Protein AF-A0A968SPT5-F1 (afdb_monomer_lite)

Radius of gyration: 13.5 Å; chains: 1; bounding box: 25×28×34 Å

Sequence (41 aa):
MTDVPVSRIRNFSIIAHIDHGKSTLADRLLQVTGTVGDRQM

pLDDT: mean 85.84, std 14.26, range [50.34, 97.0]

Secondary structure (DSSP, 8-state):
-----GGG---------TTS-HHHHHHHHHHHTT-S-TT--

Structure (mmCIF, N/CA/C/O backbone):
data_AF-A0A968SPT5-F1
#
_entry.id   AF-A0A968SPT5-F1
#
loop_
_atom_site.group_PDB
_atom_site.id
_atom_site.type_symbol
_atom_site.label_atom_id
_atom_site.label_alt_id
_atom_site.label_comp_id
_atom_site.label_asym_id
_atom_site.label_entity_id
_atom_site.label_seq_id
_atom_site.pdbx_PDB_ins_code
_atom_site.Cartn_x
_atom_site.Cartn_y
_atom_site.Cartn_z
_atom_site.occupancy
_atom_site.B_iso_or_equiv
_atom_site.auth_seq_id
_atom_site.auth_comp_id
_atom_site.auth_asym_id
_atom_site.auth_atom_id
_atom_site.pdbx_PDB_model_num
ATOM 1 N N . MET A 1 1 ? -3.528 1.452 24.245 1.00 51.22 1 MET A N 1
ATOM 2 C CA . MET A 1 1 ? -3.724 0.324 23.307 1.00 51.22 1 MET A CA 1
ATOM 3 C C . MET A 1 1 ? -4.885 0.684 22.402 1.00 51.22 1 MET A C 1
ATOM 5 O O . MET A 1 1 ? -5.882 1.165 22.915 1.00 51.22 1 MET A O 1
ATOM 9 N N . THR A 1 2 ? -4.718 0.591 21.086 1.00 68.19 2 THR A N 1
ATOM 10 C CA . THR A 1 2 ? -5.720 1.008 20.094 1.00 68.19 2 THR A CA 1
ATOM 11 C C . THR A 1 2 ? -6.920 0.055 20.088 1.00 68.19 2 THR A C 1
ATOM 13 O O . THR A 1 2 ? -6.736 -1.156 20.038 1.00 68.19 2 THR A O 1
ATOM 16 N N . ASP A 1 3 ? -8.142 0.596 20.097 1.00 86.00 3 ASP A N 1
ATOM 17 C CA . ASP A 1 3 ? -9.427 -0.142 20.107 1.00 86.00 3 ASP A CA 1
ATOM 18 C C . ASP A 1 3 ? -9.780 -0.773 18.738 1.00 86.00 3 ASP A C 1
ATOM 20 O O . ASP A 1 3 ? -10.932 -1.045 18.406 1.00 86.00 3 ASP A O 1
ATOM 24 N N . VAL A 1 4 ? -8.787 -0.955 17.865 1.00 88.75 4 VAL A N 1
ATOM 25 C CA . VAL A 1 4 ? -9.024 -1.462 16.512 1.00 88.75 4 VAL A CA 1
ATOM 26 C C . VAL A 1 4 ? -9.060 -2.990 16.572 1.00 88.75 4 VAL A C 1
ATOM 28 O 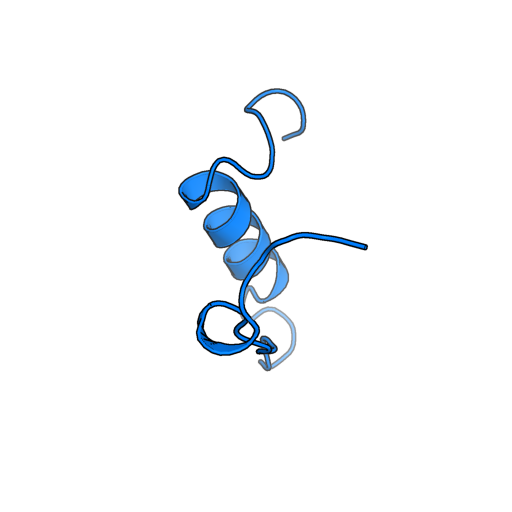O . VAL A 1 4 ? -8.056 -3.597 16.950 1.00 88.75 4 VAL A O 1
ATOM 31 N N . PRO A 1 5 ? -10.171 -3.646 16.183 1.00 94.12 5 PRO A N 1
ATOM 32 C CA . PRO A 1 5 ? -10.236 -5.100 16.185 1.00 94.12 5 PRO A CA 1
ATOM 33 C C . PRO A 1 5 ? -9.186 -5.673 15.230 1.00 94.12 5 PRO A C 1
ATOM 35 O O . PRO A 1 5 ? -9.045 -5.207 14.098 1.00 94.12 5 PRO A O 1
ATOM 38 N N . VAL A 1 6 ? -8.483 -6.724 15.664 1.00 92.25 6 VAL A N 1
ATOM 39 C CA . VAL A 1 6 ? -7.400 -7.367 14.892 1.00 92.25 6 VAL A CA 1
ATOM 40 C C . VAL A 1 6 ? -7.862 -7.795 13.493 1.00 92.25 6 VAL A C 1
ATOM 42 O O . VAL A 1 6 ? -7.091 -7.722 12.542 1.00 92.25 6 VAL A O 1
ATOM 45 N N . SER A 1 7 ? -9.140 -8.153 13.327 1.00 95.44 7 SER A N 1
ATOM 46 C CA . SER A 1 7 ? -9.741 -8.498 12.029 1.00 95.44 7 SER A CA 1
ATOM 47 C C . SER A 1 7 ? -9.708 -7.365 10.993 1.00 95.44 7 SER A C 1
ATOM 49 O O . SER A 1 7 ? -9.831 -7.634 9.798 1.00 95.44 7 SER A O 1
ATOM 51 N N . ARG A 1 8 ? -9.519 -6.111 11.422 1.00 93.62 8 ARG A N 1
ATOM 52 C CA . ARG A 1 8 ? -9.378 -4.931 10.553 1.00 93.62 8 ARG A CA 1
ATOM 53 C C . ARG A 1 8 ? -7.921 -4.541 10.266 1.00 93.62 8 ARG A C 1
ATOM 55 O O . ARG A 1 8 ? -7.704 -3.584 9.530 1.00 93.62 8 ARG A O 1
ATOM 62 N N . ILE A 1 9 ? -6.927 -5.254 10.801 1.00 93.31 9 ILE A N 1
ATOM 63 C CA . ILE A 1 9 ? -5.500 -4.981 10.556 1.00 93.31 9 ILE A CA 1
ATOM 64 C C . ILE A 1 9 ? -4.996 -5.871 9.413 1.00 93.31 9 ILE A C 1
ATOM 66 O O . ILE A 1 9 ? -5.193 -7.087 9.417 1.00 93.31 9 ILE A O 1
ATOM 70 N N . ARG A 1 10 ? -4.327 -5.273 8.421 1.00 93.25 10 ARG A N 1
ATOM 71 C CA . ARG A 1 10 ? -3.754 -5.980 7.265 1.00 93.25 10 ARG A CA 1
ATOM 72 C C . ARG A 1 10 ? -2.275 -5.634 7.128 1.00 93.25 10 ARG A C 1
ATOM 74 O O . ARG A 1 10 ? -1.933 -4.520 6.753 1.00 93.25 10 ARG A O 1
ATOM 81 N N . ASN A 1 11 ? -1.411 -6.606 7.418 1.00 94.75 11 ASN A N 1
ATOM 82 C CA . ASN A 1 11 ? 0.031 -6.480 7.217 1.00 94.75 11 ASN A CA 1
ATOM 83 C C . ASN A 1 11 ? 0.385 -6.904 5.788 1.00 94.75 11 ASN A C 1
ATOM 85 O O . ASN A 1 11 ? 0.033 -8.009 5.373 1.00 94.75 11 ASN A O 1
ATOM 89 N N . PHE A 1 12 ? 1.073 -6.040 5.044 1.00 96.00 12 PHE A N 1
ATOM 90 C CA . PHE A 1 12 ? 1.564 -6.329 3.696 1.00 96.00 12 PHE A CA 1
ATOM 91 C C . PHE A 1 12 ? 2.880 -5.587 3.427 1.00 96.00 12 PHE A C 1
ATOM 93 O O . PHE A 1 12 ? 3.249 -4.677 4.168 1.00 96.00 12 PHE A O 1
ATOM 100 N N . SER A 1 13 ? 3.586 -5.977 2.367 1.00 95.88 13 SER A N 1
ATOM 101 C CA . SER A 1 13 ? 4.813 -5.326 1.906 1.00 95.88 13 SER A CA 1
ATOM 102 C C . SER A 1 13 ? 4.825 -5.196 0.381 1.00 95.88 13 SER A C 1
ATOM 104 O O . SER A 1 13 ? 4.168 -5.960 -0.326 1.00 95.88 13 SER A O 1
ATOM 106 N N . ILE A 1 14 ? 5.563 -4.206 -0.128 1.00 94.81 14 ILE A N 1
ATOM 107 C CA . ILE A 1 14 ? 5.764 -3.984 -1.565 1.00 94.81 14 ILE A CA 1
ATOM 108 C C . ILE A 1 14 ? 7.145 -4.530 -1.940 1.00 94.81 14 ILE A C 1
ATOM 110 O O . ILE A 1 14 ? 8.159 -4.058 -1.428 1.00 94.81 14 ILE A O 1
ATOM 114 N N . ILE A 1 15 ? 7.195 -5.505 -2.849 1.00 95.81 15 ILE A N 1
ATOM 115 C CA . ILE A 1 15 ? 8.436 -6.124 -3.335 1.00 95.81 15 ILE A CA 1
ATOM 116 C C . ILE A 1 15 ? 8.497 -5.946 -4.850 1.00 95.81 15 ILE A C 1
ATOM 118 O O . ILE A 1 15 ? 7.596 -6.369 -5.566 1.00 95.81 15 ILE A O 1
ATOM 122 N N . ALA A 1 16 ? 9.564 -5.321 -5.343 1.00 95.00 16 ALA A N 1
ATOM 123 C CA . ALA A 1 16 ? 9.830 -5.179 -6.771 1.00 95.00 16 ALA A CA 1
ATOM 124 C C . ALA A 1 16 ? 11.322 -4.928 -7.030 1.00 95.00 16 ALA A C 1
ATOM 126 O O . ALA A 1 16 ? 12.067 -4.507 -6.136 1.00 95.00 16 ALA A O 1
ATOM 127 N N . HIS A 1 17 ? 11.746 -5.125 -8.276 1.00 97.00 17 HIS A N 1
ATOM 128 C CA . HIS A 1 17 ? 13.101 -4.810 -8.723 1.00 97.00 17 HIS A CA 1
ATOM 129 C C . HIS A 1 17 ? 13.428 -3.309 -8.580 1.00 97.00 17 HIS A C 1
ATOM 131 O O . HIS A 1 17 ? 12.540 -2.481 -8.334 1.00 97.00 17 HIS A O 1
ATOM 137 N N . ILE A 1 18 ? 14.715 -2.954 -8.636 1.00 94.62 18 ILE A N 1
ATOM 138 C CA . ILE A 1 18 ? 15.171 -1.553 -8.599 1.00 94.62 18 ILE A CA 1
ATOM 139 C C . ILE A 1 18 ? 14.500 -0.780 -9.749 1.00 94.62 18 ILE A C 1
ATOM 141 O O . ILE A 1 18 ? 14.197 -1.358 -10.786 1.00 94.62 18 ILE A O 1
ATOM 145 N N . ASP A 1 19 ? 14.148 0.482 -9.498 1.00 93.31 19 ASP A N 1
ATOM 146 C CA . ASP A 1 19 ? 13.456 1.387 -10.434 1.00 93.31 19 ASP A CA 1
ATOM 147 C C . ASP A 1 19 ? 12.043 0.984 -10.899 1.00 93.31 19 ASP A C 1
ATOM 149 O O . ASP A 1 19 ? 11.416 1.696 -11.675 1.00 93.31 19 ASP A O 1
ATOM 153 N N . HIS A 1 20 ? 11.444 -0.071 -10.336 1.00 96.75 20 HIS A N 1
ATOM 154 C CA . HIS A 1 20 ? 10.048 -0.455 -10.620 1.00 96.75 20 HIS A CA 1
ATOM 155 C C . HIS A 1 20 ? 8.999 0.375 -9.846 1.00 96.75 20 HIS A C 1
ATOM 157 O O . HIS A 1 20 ? 7.855 -0.049 -9.690 1.00 96.75 20 HIS A O 1
ATOM 163 N N . GLY A 1 21 ? 9.377 1.532 -9.296 1.00 93.44 21 GLY A N 1
ATOM 164 C CA . GLY A 1 21 ? 8.420 2.447 -8.662 1.00 93.44 21 GLY A CA 1
ATOM 165 C C . GLY A 1 21 ? 7.834 1.979 -7.322 1.00 93.44 21 GLY A C 1
ATOM 166 O O . GLY A 1 21 ? 6.728 2.382 -6.976 1.00 93.44 21 GLY A O 1
ATOM 167 N N . LYS A 1 22 ? 8.552 1.156 -6.538 1.00 96.00 22 LYS A N 1
ATOM 168 C CA . LYS A 1 22 ? 8.111 0.717 -5.191 1.00 96.00 22 LYS A CA 1
ATOM 169 C C . LYS A 1 22 ? 7.716 1.889 -4.285 1.00 96.00 22 LYS A C 1
ATOM 171 O O . LYS A 1 22 ? 6.647 1.857 -3.686 1.00 96.00 22 LYS A O 1
ATOM 176 N N . SER A 1 23 ? 8.578 2.906 -4.203 1.00 94.00 23 SER A N 1
ATOM 177 C CA . SER A 1 23 ? 8.346 4.100 -3.382 1.00 94.00 23 SER A CA 1
ATOM 178 C C . SER A 1 23 ? 7.180 4.920 -3.929 1.00 94.00 23 SER A C 1
ATOM 180 O O . SER A 1 23 ? 6.265 5.239 -3.187 1.00 94.00 23 SER A O 1
ATOM 182 N N . THR A 1 24 ? 7.120 5.121 -5.250 1.00 94.25 24 THR A N 1
ATOM 183 C CA . THR A 1 24 ? 6.011 5.821 -5.918 1.00 94.25 24 THR A CA 1
ATOM 184 C C . THR A 1 24 ? 4.653 5.165 -5.652 1.00 94.25 24 THR A C 1
ATOM 186 O O . THR A 1 24 ? 3.658 5.857 -5.440 1.00 94.25 24 THR A O 1
ATOM 189 N N . LEU A 1 25 ? 4.591 3.828 -5.649 1.00 94.31 25 LEU A N 1
ATOM 190 C CA . LEU A 1 25 ? 3.371 3.096 -5.313 1.00 94.31 25 LEU A CA 1
ATOM 191 C C . LEU A 1 25 ? 2.985 3.298 -3.842 1.00 94.31 25 LEU A C 1
ATOM 193 O O . LEU A 1 25 ? 1.811 3.527 -3.560 1.00 94.31 25 LEU A O 1
ATOM 197 N N . ALA A 1 26 ? 3.951 3.233 -2.921 1.00 93.31 26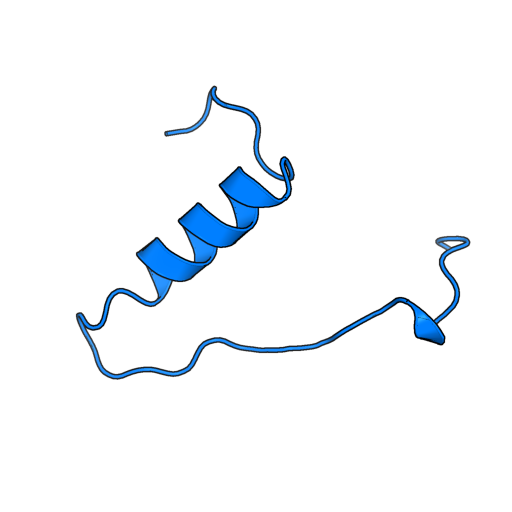 ALA A N 1
ATOM 198 C CA . ALA A 1 26 ? 3.710 3.474 -1.500 1.00 93.31 26 ALA A CA 1
ATOM 199 C C . ALA A 1 26 ? 3.172 4.893 -1.252 1.00 93.31 26 ALA A C 1
ATOM 201 O O . ALA A 1 26 ? 2.152 5.051 -0.582 1.00 93.31 26 ALA A O 1
ATOM 202 N N . ASP A 1 27 ? 3.794 5.900 -1.864 1.00 91.81 27 ASP A N 1
ATOM 203 C CA . ASP A 1 27 ? 3.387 7.301 -1.736 1.00 91.81 27 ASP A CA 1
ATOM 204 C C . ASP A 1 27 ? 1.964 7.513 -2.264 1.00 91.81 27 ASP A C 1
ATOM 206 O O . ASP A 1 27 ? 1.126 8.122 -1.597 1.00 91.81 27 ASP A O 1
ATOM 210 N N . ARG A 1 28 ? 1.637 6.935 -3.427 1.00 90.94 28 ARG A N 1
ATOM 211 C CA . ARG A 1 28 ? 0.284 7.011 -3.992 1.00 90.94 28 ARG A CA 1
ATOM 212 C C . ARG A 1 28 ? -0.755 6.295 -3.126 1.00 90.94 28 ARG A C 1
ATOM 214 O O . ARG A 1 28 ? -1.874 6.78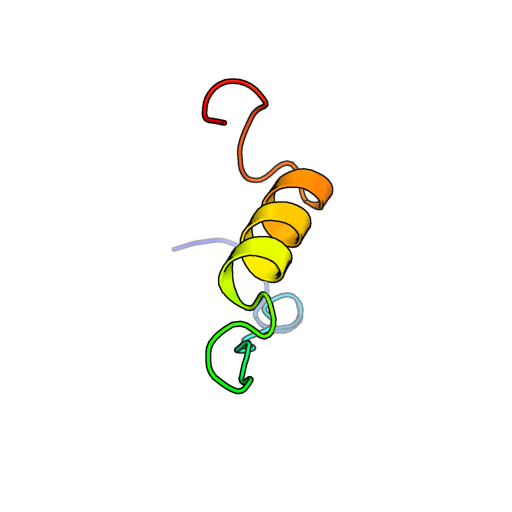9 -3.007 1.00 90.94 28 ARG A O 1
ATOM 221 N N . LEU A 1 29 ? -0.414 5.162 -2.509 1.00 92.06 29 LEU A N 1
ATOM 222 C CA . LEU A 1 29 ? -1.309 4.495 -1.557 1.00 92.06 29 LEU A CA 1
ATOM 223 C C . LEU A 1 29 ? -1.603 5.401 -0.356 1.00 92.06 29 LEU A C 1
ATOM 225 O O . LEU A 1 29 ? -2.769 5.565 -0.012 1.00 92.06 29 LEU A O 1
ATOM 229 N N . LEU A 1 30 ? -0.577 6.038 0.218 1.00 90.38 30 LEU A N 1
ATOM 230 C CA . LEU A 1 30 ? -0.723 6.960 1.350 1.00 90.38 30 LEU A CA 1
ATOM 231 C C . LEU A 1 30 ? -1.551 8.210 1.009 1.00 90.38 30 LEU A C 1
ATOM 233 O O . LEU A 1 30 ? -2.315 8.683 1.855 1.00 90.38 30 LEU A O 1
ATOM 237 N N . GLN A 1 31 ? -1.427 8.721 -0.221 1.00 89.62 31 GLN A N 1
ATOM 238 C CA . GLN A 1 31 ? -2.251 9.820 -0.739 1.00 89.62 31 GLN A CA 1
ATOM 239 C C . GLN A 1 31 ? -3.722 9.409 -0.856 1.00 89.62 31 GLN A C 1
ATOM 241 O O . GLN A 1 31 ? -4.604 10.106 -0.360 1.00 89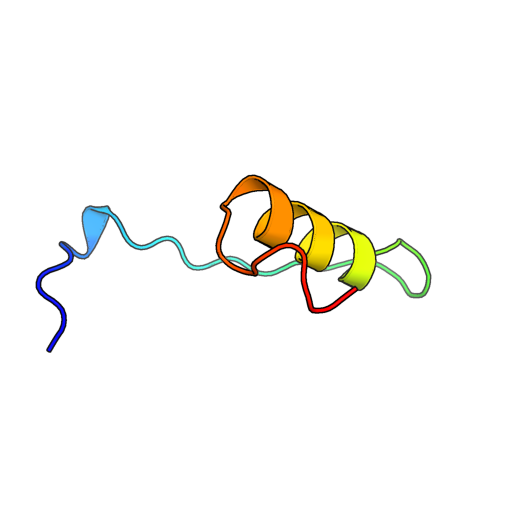.62 31 GLN A O 1
ATOM 246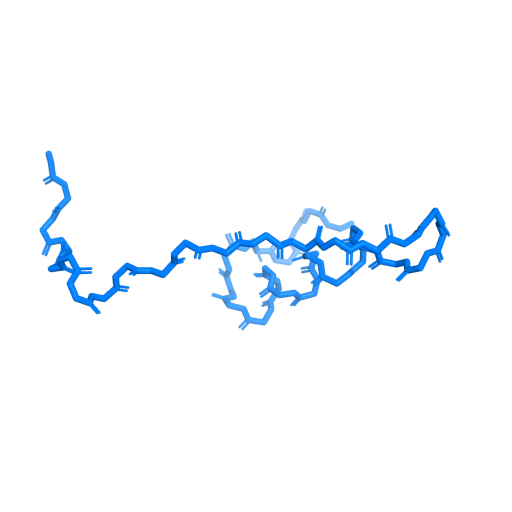 N N . VAL A 1 32 ? -3.998 8.255 -1.476 1.00 88.81 32 VAL A N 1
ATOM 247 C CA . VAL A 1 32 ? -5.371 7.760 -1.679 1.00 88.81 32 VAL A CA 1
ATOM 248 C C . VAL A 1 32 ? -6.058 7.443 -0.349 1.00 88.81 32 VAL A C 1
ATOM 250 O O . VAL A 1 32 ? -7.258 7.673 -0.213 1.00 88.81 32 VAL A O 1
ATOM 253 N N . THR A 1 33 ? -5.322 6.950 0.651 1.00 88.56 33 THR A N 1
ATOM 254 C CA . THR A 1 33 ? -5.866 6.688 1.993 1.00 88.56 33 THR A CA 1
ATOM 255 C C . THR A 1 33 ? -5.957 7.939 2.868 1.00 88.56 33 THR A C 1
ATOM 257 O O . THR A 1 33 ? -6.357 7.831 4.028 1.00 88.56 33 THR A O 1
ATOM 260 N N . GLY A 1 34 ? -5.570 9.115 2.354 1.00 82.62 34 GLY A N 1
ATOM 261 C CA . GLY A 1 34 ? -5.567 10.378 3.098 1.00 82.62 34 GLY A CA 1
ATOM 262 C C . GLY A 1 34 ? -4.681 10.346 4.346 1.00 82.62 34 GLY A C 1
ATOM 263 O O . GLY A 1 34 ? -4.904 11.105 5.286 1.00 82.62 34 GLY A O 1
ATOM 264 N N . THR A 1 35 ? -3.713 9.424 4.399 1.00 79.38 35 THR A N 1
ATOM 265 C CA . THR A 1 35 ? -2.848 9.212 5.572 1.00 79.38 35 THR A CA 1
ATOM 266 C C . THR A 1 35 ? -1.741 10.263 5.647 1.00 79.38 35 THR A C 1
ATOM 268 O O . THR A 1 35 ? -1.236 10.553 6.728 1.00 79.38 35 THR A O 1
ATOM 271 N N . VAL A 1 36 ? -1.404 10.875 4.510 1.00 72.88 36 VAL A N 1
ATOM 272 C CA . VAL A 1 36 ? -0.495 12.018 4.405 1.00 72.88 36 VAL A CA 1
ATOM 273 C C . VAL A 1 36 ? -1.278 13.167 3.766 1.00 72.88 36 VAL A C 1
ATOM 275 O O . VAL A 1 36 ? -1.868 12.988 2.705 1.00 72.88 36 VAL A O 1
ATOM 278 N N . GLY A 1 37 ? -1.343 14.325 4.431 1.00 60.56 37 GLY A N 1
ATOM 279 C CA . GLY A 1 37 ? -2.007 15.515 3.885 1.00 60.56 37 GLY A CA 1
ATOM 280 C C . GLY A 1 37 ? -1.194 16.163 2.758 1.00 60.56 37 GLY A C 1
ATOM 281 O O . GLY A 1 37 ? 0.029 16.049 2.752 1.00 60.56 37 GLY A O 1
ATOM 282 N N . ASP A 1 38 ? -1.859 16.902 1.860 1.00 59.47 38 ASP A N 1
ATOM 283 C CA . ASP A 1 38 ? -1.320 17.530 0.626 1.00 59.47 38 ASP A CA 1
ATOM 284 C C . ASP A 1 38 ? -0.063 18.419 0.787 1.00 59.47 38 ASP A C 1
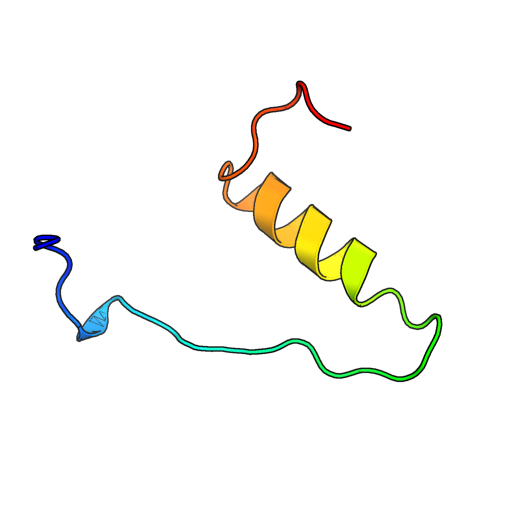ATOM 286 O O . ASP A 1 38 ? 0.469 18.944 -0.186 1.00 59.47 38 ASP A O 1
ATOM 290 N N . ARG A 1 39 ? 0.418 18.642 2.012 1.00 51.53 39 ARG A N 1
ATOM 291 C CA . ARG A 1 39 ? 1.456 19.624 2.358 1.00 51.53 39 ARG A CA 1
ATOM 292 C C . ARG A 1 39 ? 2.891 19.094 2.372 1.00 51.53 39 ARG A C 1
ATOM 294 O O . ARG A 1 39 ? 3.776 19.839 2.782 1.00 51.53 39 ARG A O 1
ATOM 301 N N . GLN A 1 40 ? 3.136 17.847 1.972 1.00 50.34 40 GLN A N 1
ATOM 302 C CA . GLN A 1 40 ? 4.462 17.230 2.118 1.00 50.34 40 GLN A CA 1
ATOM 303 C C . GLN A 1 40 ? 5.010 16.570 0.847 1.00 50.34 40 GLN A C 1
ATOM 305 O O . GLN A 1 40 ? 5.886 15.713 0.949 1.00 50.34 40 GLN A O 1
ATOM 310 N N . MET A 1 41 ? 4.500 16.963 -0.324 1.00 55.06 41 MET A N 1
ATOM 311 C CA . MET A 1 41 ? 5.072 16.578 -1.618 1.00 55.06 41 MET A CA 1
ATOM 312 C C . MET A 1 41 ? 6.025 17.647 -2.144 1.00 55.06 41 MET A C 1
ATOM 314 O O . MET A 1 41 ? 5.702 18.845 -1.970 1.00 55.06 41 MET A O 1
#

Foldseek 3Di:
DDPDPPVPDDDDAQDDDPPPCRVVVVVVVCVVVVVDPPPPD